Protein AF-A0A8J1ZRM8-F1 (afdb_monomer_lite)

Secondary structure (DSSP, 8-state):
-EEEEEE-TTT--EEEEEESSGGGHHHHHHHHHHHHHHHTT-TTSSB-TTS-BS--EEEE-S-SGGGSHHHHHHHHHTTPEEEEPPTT-TTTTHHHHHHH-

Foldseek 3Di:
DDKDKDADPPPRDIDIDDDPDLLCNLVVVLVVLQVQCVVQVNHPHQAHPVGHGSAQADEDDPDPNCVDPSVVVSCVSSVHHHDYDDPPPCVVVVSVVVVVD

Radius of gyration: 13.43 Å; chains: 1; bounding box: 32×31×35 Å

Structure (mmCIF, N/CA/C/O backbone):
data_AF-A0A8J1ZRM8-F1
#
_entry.id   AF-A0A8J1ZRM8-F1
#
loop_
_atom_site.group_PDB
_atom_site.id
_atom_site.type_symbol
_atom_site.label_atom_id
_atom_site.label_alt_id
_atom_site.label_comp_id
_atom_site.label_asym_id
_atom_site.label_entity_id
_atom_site.label_seq_id
_atom_site.pdbx_PDB_ins_code
_atom_site.Cartn_x
_atom_site.Cartn_y
_atom_site.Cartn_z
_atom_site.occupancy
_atom_site.B_iso_or_equiv
_atom_site.auth_seq_id
_atom_site.auth_comp_id
_atom_site.auth_asym_id
_atom_site.auth_atom_id
_atom_site.pdbx_PDB_model_num
ATOM 1 N N . ARG A 1 1 ? -0.049 -9.598 -19.500 1.00 62.97 1 ARG A N 1
ATOM 2 C CA . ARG A 1 1 ? -1.058 -8.841 -18.716 1.00 62.97 1 ARG A CA 1
ATOM 3 C C . ARG A 1 1 ? -0.619 -8.940 -17.267 1.00 62.97 1 ARG A C 1
ATOM 5 O O . ARG A 1 1 ? -0.391 -10.058 -16.832 1.00 62.97 1 ARG A O 1
ATOM 12 N N . LEU A 1 2 ? -0.386 -7.819 -16.591 1.00 80.19 2 LEU A N 1
ATOM 13 C CA . LEU A 1 2 ? 0.162 -7.800 -15.233 1.00 80.19 2 LEU A CA 1
ATOM 14 C C . LEU A 1 2 ? -0.967 -7.543 -14.229 1.00 80.19 2 LEU A C 1
ATOM 16 O O . LEU A 1 2 ? -2.015 -6.996 -14.588 1.00 80.19 2 LEU A O 1
ATOM 20 N N . ALA A 1 3 ? -0.771 -7.947 -12.979 1.00 80.25 3 ALA A N 1
ATOM 21 C CA . ALA A 1 3 ? -1.704 -7.679 -11.894 1.00 80.25 3 ALA A CA 1
ATOM 22 C C . ALA A 1 3 ? -0.932 -7.367 -10.614 1.00 80.25 3 ALA A C 1
ATOM 24 O O . ALA A 1 3 ? 0.067 -8.018 -10.319 1.00 80.25 3 ALA A O 1
ATOM 25 N N . LEU A 1 4 ? -1.420 -6.387 -9.856 1.00 83.12 4 LEU A N 1
ATOM 26 C CA . LEU A 1 4 ? -0.958 -6.114 -8.502 1.00 83.12 4 LEU A CA 1
ATOM 27 C C . LEU A 1 4 ? -1.947 -6.751 -7.530 1.00 83.12 4 LEU A C 1
ATOM 29 O O . LEU A 1 4 ? -3.142 -6.451 -7.589 1.00 83.12 4 LEU A O 1
ATOM 33 N N . ILE A 1 5 ? -1.456 -7.639 -6.668 1.00 82.19 5 ILE A N 1
ATOM 34 C CA . ILE A 1 5 ? -2.270 -8.415 -5.730 1.00 82.19 5 ILE A CA 1
ATOM 35 C C . ILE A 1 5 ? -1.781 -8.139 -4.312 1.00 82.19 5 ILE A C 1
ATOM 37 O O . ILE A 1 5 ? -0.588 -8.206 -4.031 1.00 82.19 5 ILE A O 1
ATOM 41 N N . PHE A 1 6 ? -2.725 -7.862 -3.420 1.00 82.44 6 PHE A N 1
ATOM 42 C CA . PHE A 1 6 ? -2.510 -7.739 -1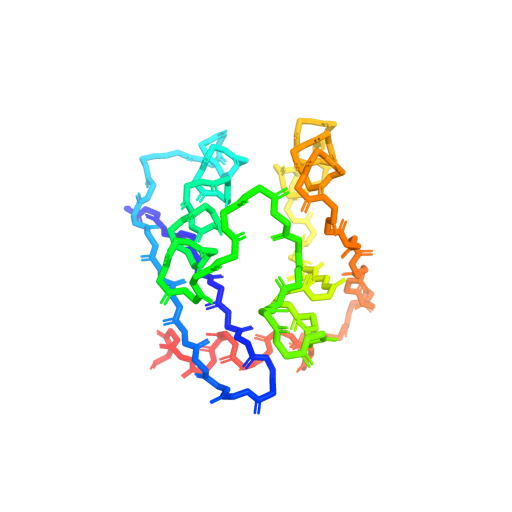.987 1.00 82.44 6 PHE A CA 1
ATOM 43 C C . PHE A 1 6 ? -3.281 -8.840 -1.282 1.00 82.44 6 PHE A C 1
ATOM 45 O O . PHE A 1 6 ? -4.431 -9.112 -1.627 1.00 82.44 6 PHE A O 1
ATOM 52 N N . VAL A 1 7 ? -2.662 -9.440 -0.272 1.00 80.00 7 VAL A N 1
ATOM 53 C CA . VAL A 1 7 ? -3.325 -10.391 0.615 1.00 80.00 7 VAL A CA 1
ATOM 54 C C . VAL A 1 7 ? -3.084 -9.955 2.047 1.00 80.00 7 VAL A C 1
ATOM 56 O O . VAL A 1 7 ? -1.946 -9.712 2.443 1.00 80.00 7 VAL A O 1
ATOM 59 N N . ASP A 1 8 ? -4.164 -9.835 2.808 1.00 79.62 8 ASP A N 1
ATOM 60 C CA . ASP A 1 8 ? -4.087 -9.600 4.240 1.00 79.62 8 ASP A CA 1
ATOM 61 C C . ASP A 1 8 ? -3.723 -10.900 4.964 1.00 79.62 8 ASP A C 1
ATOM 63 O O . ASP A 1 8 ? -4.437 -11.904 4.893 1.00 79.62 8 ASP A O 1
ATOM 67 N N . ASP A 1 9 ? -2.614 -10.878 5.697 1.00 69.25 9 ASP A N 1
ATOM 68 C CA . ASP A 1 9 ? -2.125 -12.045 6.422 1.00 69.25 9 ASP A CA 1
ATOM 69 C C . ASP A 1 9 ? -3.067 -12.460 7.566 1.00 69.25 9 ASP A C 1
ATOM 71 O O . ASP A 1 9 ? -3.102 -13.650 7.901 1.00 69.25 9 ASP A O 1
ATOM 75 N N . ALA A 1 10 ? -3.854 -11.533 8.128 1.00 71.25 10 ALA A N 1
ATOM 76 C CA . ALA A 1 10 ? -4.756 -11.806 9.248 1.00 71.25 10 ALA A CA 1
ATOM 77 C C . ALA A 1 10 ? -6.090 -12.429 8.805 1.00 71.25 10 ALA A C 1
ATOM 79 O O . ALA A 1 10 ? -6.476 -13.485 9.303 1.00 71.25 10 ALA A O 1
ATOM 80 N N . SER A 1 11 ? -6.791 -11.794 7.864 1.00 73.12 11 SER A N 1
ATOM 81 C CA . SER A 1 11 ? -8.117 -12.229 7.399 1.00 73.12 11 SER A CA 1
ATOM 82 C C . SER A 1 11 ? -8.087 -13.129 6.165 1.00 73.12 11 SER A C 1
ATOM 84 O O . SER A 1 11 ? -9.119 -13.687 5.799 1.00 73.12 11 SER A O 1
ATOM 86 N N . LYS A 1 12 ? -6.929 -13.258 5.501 1.00 78.19 12 LYS A N 1
ATOM 87 C CA . LYS A 1 12 ? -6.775 -13.903 4.182 1.00 78.19 12 LYS A CA 1
ATOM 88 C C . LYS A 1 12 ? -7.577 -13.233 3.067 1.00 78.19 12 LYS A C 1
ATOM 90 O O . LYS A 1 12 ? -7.691 -13.785 1.975 1.00 78.19 12 LYS A O 1
ATOM 95 N N . TYR A 1 13 ? -8.098 -12.031 3.311 1.00 79.44 13 TYR A N 1
ATOM 96 C CA . TYR A 1 13 ? -8.741 -11.235 2.282 1.00 79.44 13 TYR A CA 1
ATOM 97 C C . TYR A 1 13 ? -7.720 -10.850 1.210 1.00 79.44 13 TYR A C 1
ATOM 99 O O . TYR A 1 13 ? -6.675 -10.271 1.511 1.00 79.44 13 TYR A O 1
ATOM 107 N N . ALA A 1 14 ? -8.040 -11.160 -0.042 1.00 81.94 14 ALA A N 1
ATOM 108 C CA . ALA A 1 14 ? -7.215 -10.837 -1.193 1.00 81.94 14 ALA A CA 1
ATOM 109 C C . ALA A 1 14 ? -7.896 -9.777 -2.060 1.00 81.94 14 ALA A C 1
ATOM 111 O O . ALA A 1 14 ? -9.102 -9.829 -2.310 1.00 81.94 14 ALA A O 1
ATOM 112 N N . VAL A 1 15 ? -7.114 -8.827 -2.561 1.00 85.12 15 VAL A N 1
ATOM 113 C CA . VAL A 1 15 ? -7.570 -7.839 -3.537 1.00 85.12 15 VAL A CA 1
ATOM 114 C C . VAL A 1 15 ? -6.527 -7.676 -4.627 1.00 85.12 15 VAL A C 1
ATOM 116 O O . VAL A 1 15 ? -5.351 -7.455 -4.359 1.00 85.12 15 VAL A O 1
ATOM 119 N N . GLY A 1 16 ? -6.978 -7.784 -5.873 1.00 82.56 16 GLY A N 1
ATOM 120 C CA . GLY A 1 16 ? -6.146 -7.607 -7.051 1.00 82.56 16 GLY A CA 1
ATOM 121 C C . GLY A 1 16 ? -6.701 -6.541 -7.985 1.00 82.56 16 GLY A C 1
ATOM 122 O O . GLY A 1 16 ? -7.918 -6.336 -8.083 1.00 82.56 16 GLY A O 1
ATOM 123 N N . ARG A 1 17 ? -5.799 -5.871 -8.699 1.00 87.44 17 ARG A N 1
ATOM 124 C CA . ARG A 1 17 ? -6.123 -4.980 -9.816 1.00 87.44 17 ARG A CA 1
ATOM 125 C C . ARG A 1 17 ? -5.179 -5.272 -10.975 1.00 87.44 17 ARG A C 1
ATOM 127 O O . ARG A 1 17 ? -3.977 -5.441 -10.783 1.00 87.44 17 ARG A O 1
ATOM 134 N N . GLY A 1 18 ? -5.734 -5.3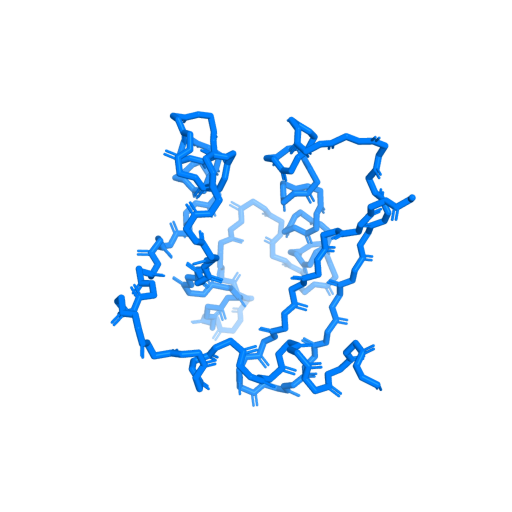47 -12.181 1.00 87.06 18 GLY A N 1
ATOM 135 C CA . GLY A 1 18 ? -4.932 -5.468 -13.394 1.00 87.06 18 GLY A CA 1
ATOM 136 C C . GLY A 1 18 ? -4.174 -4.171 -13.656 1.00 87.06 18 GLY A C 1
ATOM 137 O O . GLY A 1 18 ? -4.757 -3.095 -13.551 1.00 87.06 18 GLY A O 1
ATOM 138 N N . ILE A 1 19 ? -2.900 -4.281 -14.019 1.00 88.81 19 ILE A N 1
ATOM 139 C CA . ILE A 1 19 ? -2.057 -3.142 -14.390 1.00 88.81 19 ILE A CA 1
ATOM 140 C C . ILE A 1 19 ? -1.508 -3.365 -15.800 1.00 88.81 19 ILE A C 1
ATOM 142 O O . ILE A 1 19 ? -1.193 -4.491 -16.197 1.00 88.81 19 ILE A O 1
ATOM 146 N N . SER A 1 20 ? -1.433 -2.299 -16.595 1.00 86.88 20 SER A N 1
ATOM 147 C CA . SER A 1 20 ? -0.835 -2.360 -17.933 1.00 86.88 20 SER A CA 1
ATOM 148 C C . SER A 1 20 ? 0.692 -2.377 -17.882 1.00 86.88 20 SER A C 1
ATOM 150 O O . SER A 1 20 ? 1.316 -2.888 -18.808 1.00 86.88 20 SER A O 1
ATOM 152 N N . SER A 1 21 ? 1.280 -1.856 -16.803 1.00 88.06 21 SER A N 1
ATOM 153 C CA . SER A 1 21 ? 2.723 -1.716 -16.621 1.00 88.06 21 SER A CA 1
ATOM 154 C C . SER A 1 21 ? 3.088 -1.573 -15.136 1.00 88.06 21 SER A C 1
ATOM 156 O O . SER A 1 21 ? 2.247 -1.205 -14.311 1.00 88.06 21 SER A O 1
ATOM 158 N N . ASN A 1 22 ? 4.334 -1.908 -14.789 1.00 85.06 22 ASN A N 1
ATOM 159 C CA . ASN A 1 22 ? 4.816 -1.956 -13.403 1.00 85.06 22 ASN A CA 1
ATOM 160 C C . ASN A 1 22 ? 4.842 -0.578 -12.725 1.00 85.06 22 ASN A C 1
ATOM 162 O O . ASN A 1 22 ? 4.541 -0.478 -11.539 1.00 85.06 22 ASN A O 1
ATOM 166 N N . ASP A 1 23 ? 5.137 0.486 -13.470 1.00 87.44 23 ASP A N 1
ATOM 167 C CA . ASP A 1 23 ? 5.142 1.886 -13.016 1.00 87.44 23 ASP A CA 1
ATOM 168 C C . ASP A 1 23 ? 3.785 2.362 -12.477 1.00 87.44 23 ASP A C 1
ATOM 170 O O . ASP A 1 23 ? 3.732 3.308 -11.697 1.00 87.44 23 ASP A O 1
ATOM 174 N N . LEU A 1 24 ? 2.687 1.671 -12.799 1.00 89.38 24 LEU A N 1
ATOM 175 C CA . LEU A 1 24 ? 1.369 1.970 -12.238 1.00 89.38 24 LEU A CA 1
ATOM 176 C C . LEU A 1 24 ? 1.162 1.417 -10.824 1.00 89.38 24 LEU A C 1
ATOM 178 O O . LEU A 1 24 ? 0.149 1.734 -10.194 1.00 89.38 24 LEU A O 1
ATOM 182 N N . ALA A 1 25 ? 2.087 0.609 -10.301 1.00 87.56 25 ALA A N 1
ATOM 183 C CA . ALA A 1 25 ? 1.937 -0.021 -8.994 1.00 87.56 25 ALA A CA 1
ATOM 184 C C . ALA A 1 25 ? 1.679 0.981 -7.846 1.00 87.56 25 ALA A C 1
ATOM 186 O O . ALA A 1 25 ? 0.749 0.735 -7.073 1.00 87.56 25 ALA A O 1
ATOM 187 N N . PRO A 1 26 ? 2.386 2.129 -7.728 1.00 89.62 26 PRO A N 1
ATOM 188 C CA . PRO A 1 26 ? 2.102 3.116 -6.683 1.00 89.62 26 PRO A CA 1
ATOM 189 C C . PRO A 1 26 ? 0.686 3.698 -6.797 1.00 89.62 26 PRO A C 1
ATOM 191 O O . PRO A 1 26 ? -0.035 3.805 -5.804 1.00 89.62 26 PRO A O 1
ATOM 194 N N . LYS A 1 27 ? 0.244 4.021 -8.018 1.00 91.00 27 LYS A N 1
ATOM 195 C CA . LYS A 1 27 ? -1.108 4.538 -8.263 1.00 91.00 27 LYS A CA 1
ATOM 196 C C . LYS A 1 27 ? -2.173 3.528 -7.832 1.00 91.00 27 LYS A C 1
ATOM 198 O O . LYS A 1 27 ? -3.110 3.878 -7.120 1.00 91.00 27 LYS A O 1
ATOM 203 N N . VAL A 1 28 ? -1.997 2.272 -8.221 1.00 90.94 28 VAL A N 1
ATOM 204 C CA . VAL A 1 28 ? -2.948 1.189 -7.939 1.00 90.94 28 VAL A CA 1
ATOM 205 C C . VAL A 1 28 ? -2.976 0.848 -6.448 1.00 90.94 28 VAL A C 1
ATOM 207 O O . VAL A 1 28 ? -4.047 0.593 -5.899 1.00 90.94 28 VAL A O 1
ATOM 210 N N . LEU A 1 29 ? -1.828 0.912 -5.764 1.00 89.38 29 LEU A N 1
ATOM 211 C CA . LEU A 1 29 ? -1.758 0.818 -4.306 1.00 89.38 29 LEU A CA 1
ATOM 212 C C . LEU A 1 29 ? -2.660 1.870 -3.648 1.00 89.38 29 LEU A C 1
ATOM 214 O O . LEU A 1 29 ? -3.473 1.538 -2.784 1.00 89.38 29 LEU A O 1
ATOM 218 N N . LYS A 1 30 ? -2.539 3.133 -4.068 1.00 90.69 30 LYS A N 1
ATOM 219 C CA . LYS A 1 30 ? -3.359 4.223 -3.532 1.00 90.69 30 LYS A CA 1
ATOM 220 C C . LYS A 1 30 ? -4.851 3.953 -3.716 1.00 90.69 30 LYS A C 1
ATOM 222 O O . LYS A 1 30 ? -5.592 4.030 -2.739 1.00 90.69 30 LYS A O 1
ATOM 227 N N . GLU A 1 31 ? -5.266 3.591 -4.926 1.00 91.19 31 GLU A N 1
ATOM 228 C CA . GLU A 1 31 ? -6.670 3.303 -5.247 1.00 91.19 31 GLU A CA 1
ATOM 229 C C . GLU A 1 31 ? -7.238 2.182 -4.364 1.00 91.19 31 GLU A C 1
ATOM 231 O O . GLU A 1 31 ? -8.310 2.327 -3.782 1.00 91.19 31 GLU A O 1
ATOM 236 N N . ILE A 1 32 ? -6.492 1.088 -4.186 1.00 89.25 32 ILE A N 1
ATOM 237 C CA . ILE A 1 32 ? -6.925 -0.043 -3.353 1.00 89.25 32 ILE A CA 1
ATOM 238 C C . ILE A 1 32 ? -7.091 0.366 -1.885 1.00 89.25 32 ILE A C 1
ATOM 240 O O . ILE A 1 32 ? -8.061 -0.032 -1.237 1.00 89.25 32 ILE A O 1
ATOM 244 N N . ILE A 1 33 ? -6.164 1.156 -1.343 1.00 88.56 33 ILE A N 1
ATOM 245 C CA . ILE A 1 33 ? -6.206 1.575 0.063 1.00 88.56 33 ILE A CA 1
ATOM 246 C C . ILE A 1 33 ? -7.338 2.581 0.304 1.00 88.56 33 ILE A C 1
ATOM 248 O O . ILE A 1 33 ? -8.030 2.496 1.321 1.00 88.56 33 ILE A O 1
ATOM 252 N N . GLU A 1 34 ? -7.568 3.507 -0.625 1.00 89.56 34 GLU A N 1
ATOM 253 C CA . GLU A 1 34 ? -8.692 4.448 -0.563 1.00 89.56 34 GLU A CA 1
ATOM 254 C C . GLU A 1 34 ? -10.048 3.732 -0.685 1.00 89.56 34 GLU A C 1
ATOM 256 O O . GLU A 1 34 ? -10.970 4.034 0.083 1.00 89.56 34 GLU A O 1
ATOM 261 N N . ASP A 1 35 ? -10.151 2.731 -1.565 1.00 89.19 35 ASP A N 1
ATOM 262 C CA . ASP A 1 35 ? -11.318 1.849 -1.680 1.00 89.19 35 ASP A CA 1
ATOM 263 C C . ASP A 1 35 ? -11.586 1.106 -0.362 1.00 89.19 35 ASP A C 1
ATOM 265 O O . ASP A 1 35 ? -12.718 1.088 0.130 1.00 89.19 35 ASP A O 1
ATOM 269 N N . LEU A 1 36 ? -10.552 0.501 0.237 1.00 85.75 36 LEU A N 1
ATOM 270 C CA . LEU A 1 36 ? -10.660 -0.230 1.506 1.00 85.75 36 LEU A CA 1
ATOM 271 C C . LEU A 1 36 ? -11.119 0.682 2.644 1.00 85.75 36 LEU A C 1
ATOM 273 O O . LEU A 1 36 ? -12.049 0.345 3.375 1.00 85.75 36 LEU A O 1
ATOM 277 N N . ARG A 1 37 ? -10.517 1.868 2.763 1.00 88.12 37 ARG A N 1
ATOM 278 C CA . ARG A 1 37 ? -10.907 2.877 3.755 1.00 88.12 37 ARG A CA 1
ATOM 279 C C . ARG A 1 37 ? -12.350 3.317 3.588 1.00 88.12 37 ARG A C 1
ATOM 281 O O . ARG A 1 37 ? -13.065 3.437 4.577 1.00 88.12 37 ARG A O 1
ATOM 288 N N . THR A 1 38 ? -12.790 3.528 2.352 1.00 88.19 38 THR A N 1
ATOM 289 C CA . THR A 1 38 ? -14.174 3.914 2.059 1.00 88.19 38 THR A CA 1
ATOM 290 C C . THR A 1 38 ? -15.146 2.808 2.467 1.00 88.19 38 THR A C 1
ATOM 292 O O . THR A 1 38 ? -16.119 3.082 3.166 1.00 88.19 38 THR A O 1
ATOM 295 N N . LYS A 1 39 ? -14.849 1.548 2.123 1.00 85.06 39 LYS A N 1
ATOM 296 C CA . LYS A 1 39 ? -15.670 0.384 2.505 1.00 85.06 39 LYS A CA 1
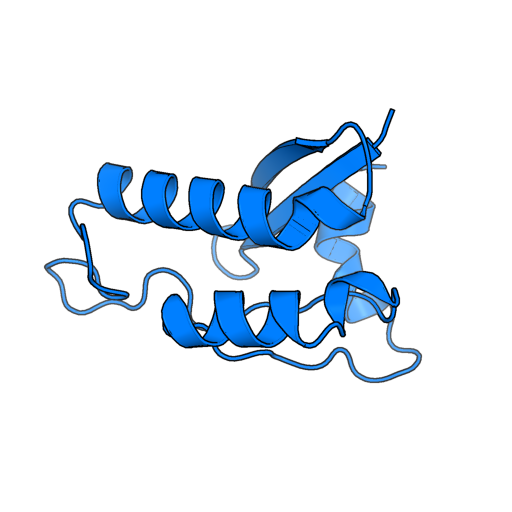ATOM 297 C C . LYS A 1 39 ? -15.746 0.165 4.017 1.00 85.06 39 LYS A C 1
ATOM 299 O O . LYS A 1 39 ? -16.761 -0.316 4.505 1.00 85.06 39 LYS A O 1
ATOM 304 N N . LEU A 1 40 ? -14.692 0.525 4.749 1.00 83.06 40 LEU A N 1
ATOM 305 C CA . LEU A 1 40 ? -14.602 0.374 6.205 1.00 83.06 40 LEU A CA 1
ATOM 306 C C . LEU A 1 40 ? -15.009 1.638 6.986 1.00 83.06 40 LEU A C 1
ATOM 308 O O . LEU A 1 40 ? -14.834 1.685 8.203 1.00 83.06 40 LEU A O 1
ATOM 312 N N . GLY A 1 41 ? -15.548 2.663 6.312 1.00 84.25 41 GLY A N 1
ATOM 313 C CA . GLY A 1 41 ? -16.033 3.890 6.959 1.00 84.25 41 GLY A CA 1
ATOM 314 C C . GLY A 1 41 ? -14.928 4.771 7.556 1.00 84.25 41 GLY A C 1
ATOM 315 O O . GLY A 1 41 ? -15.165 5.503 8.509 1.00 84.25 41 GLY A O 1
ATOM 316 N N . ALA A 1 42 ? -13.716 4.694 7.010 1.00 83.75 42 ALA A N 1
ATOM 317 C CA . ALA A 1 42 ? -12.487 5.267 7.556 1.00 83.75 42 ALA A CA 1
ATOM 318 C C . ALA A 1 42 ? -11.777 6.191 6.553 1.00 83.75 42 ALA A C 1
ATOM 320 O O . ALA A 1 42 ? -10.559 6.146 6.359 1.00 83.75 42 ALA A O 1
ATOM 321 N N . LYS A 1 43 ? -12.544 7.021 5.841 1.00 80.06 43 LYS A N 1
ATOM 322 C CA . LYS A 1 43 ? -12.006 7.898 4.795 1.00 80.06 43 LYS A CA 1
ATOM 323 C C . LYS A 1 43 ? -10.970 8.868 5.378 1.00 80.06 43 LYS A C 1
ATOM 325 O O . LYS A 1 43 ? -11.261 9.605 6.312 1.00 80.06 43 LYS A O 1
ATOM 330 N N . GLY A 1 44 ? -9.765 8.875 4.806 1.00 77.69 44 GLY A N 1
ATOM 331 C CA . GLY A 1 44 ? -8.676 9.767 5.226 1.00 77.69 44 GLY A CA 1
ATOM 332 C C . GLY A 1 44 ? -7.933 9.346 6.500 1.00 77.69 44 GLY A C 1
ATOM 333 O O . GLY A 1 44 ? -7.031 10.059 6.922 1.00 77.69 44 GLY A O 1
ATOM 334 N N . THR A 1 45 ? -8.260 8.194 7.090 1.00 81.19 45 THR A N 1
ATOM 335 C CA . THR A 1 45 ? -7.577 7.651 8.272 1.00 81.19 45 THR A CA 1
ATOM 336 C C . THR A 1 45 ? -7.157 6.203 8.034 1.00 81.19 45 THR A C 1
ATOM 338 O O . THR A 1 45 ? -7.752 5.486 7.230 1.00 81.19 45 THR A O 1
ATOM 341 N N . ASN A 1 46 ? -6.102 5.759 8.718 1.00 81.44 46 ASN A N 1
ATOM 342 C CA . ASN A 1 46 ? -5.687 4.359 8.710 1.00 81.44 46 ASN A CA 1
ATOM 343 C C . ASN A 1 46 ? -6.370 3.511 9.799 1.00 81.44 46 ASN A C 1
ATOM 345 O O . ASN A 1 46 ? -5.986 2.363 10.018 1.00 81.44 46 ASN A O 1
ATOM 349 N N . MET A 1 47 ? -7.368 4.066 10.493 1.00 82.38 47 MET A N 1
ATOM 350 C CA . MET A 1 47 ? -8.077 3.399 11.581 1.00 82.38 47 MET A CA 1
ATOM 351 C C . MET A 1 47 ? -9.579 3.339 11.315 1.00 82.38 47 MET A C 1
ATOM 353 O O . MET A 1 47 ? -10.176 4.304 10.844 1.00 82.38 47 MET A O 1
ATOM 357 N N . THR A 1 48 ? -10.202 2.215 11.656 1.00 79.94 48 THR A N 1
ATOM 358 C CA . THR A 1 48 ? -11.659 2.088 11.705 1.00 79.94 48 THR A CA 1
ATOM 359 C C . THR A 1 48 ? -12.239 2.979 12.813 1.00 79.94 48 THR A C 1
ATOM 361 O O . THR A 1 48 ? -11.523 3.324 13.759 1.00 79.94 48 THR A O 1
ATOM 364 N N . PRO A 1 49 ? -13.552 3.282 12.788 1.00 78.12 49 PRO A N 1
ATOM 365 C CA . PRO A 1 49 ? -14.215 3.997 13.884 1.00 78.12 49 PRO A CA 1
ATOM 366 C C . PRO A 1 49 ? -14.052 3.326 15.258 1.00 78.12 49 PRO A C 1
ATOM 368 O O . PRO A 1 49 ? -14.069 3.994 16.284 1.00 78.12 49 PRO A O 1
ATOM 371 N N . SER A 1 50 ? -13.842 2.005 15.287 1.00 82.38 50 SER A N 1
ATOM 372 C CA . SER A 1 50 ? -13.570 1.235 16.506 1.00 82.38 50 SER A CA 1
ATOM 373 C C . SER A 1 50 ? -12.095 1.262 16.941 1.00 82.38 50 SER A C 1
ATOM 375 O O . SER A 1 50 ? -11.687 0.422 17.740 1.00 82.38 50 SER A O 1
ATOM 377 N N . GLY A 1 51 ? -11.267 2.127 16.351 1.00 77.44 51 GLY A N 1
ATOM 378 C CA . GLY A 1 51 ? -9.854 2.280 16.693 1.00 77.44 51 GLY A CA 1
ATOM 379 C C . GLY A 1 51 ? -8.938 1.143 16.220 1.00 77.44 51 GLY A C 1
ATOM 380 O O . GLY A 1 51 ? -7.846 0.984 16.758 1.00 77.44 51 GLY A O 1
ATOM 381 N N . LYS A 1 52 ? -9.350 0.332 15.236 1.00 78.00 52 LYS A N 1
ATOM 382 C CA . LYS A 1 52 ? -8.511 -0.756 14.699 1.00 78.00 52 LYS A CA 1
ATOM 383 C C . LYS A 1 52 ? -7.765 -0.290 13.459 1.00 78.00 52 LYS A C 1
ATOM 385 O O . LYS A 1 52 ? -8.347 0.390 12.625 1.00 78.00 52 LYS A O 1
ATOM 390 N N . ILE A 1 53 ? -6.504 -0.680 13.310 1.00 79.50 53 ILE A N 1
ATOM 391 C CA . ILE A 1 53 ? -5.722 -0.367 12.108 1.00 79.50 53 ILE A CA 1
ATOM 392 C C . ILE A 1 53 ? -6.286 -1.145 10.910 1.00 79.50 53 ILE A C 1
ATOM 394 O O . ILE A 1 53 ? -6.562 -2.336 11.027 1.00 79.50 53 ILE A O 1
ATOM 398 N N . ILE A 1 54 ? -6.446 -0.469 9.770 1.00 78.56 54 ILE A N 1
ATOM 399 C CA . ILE A 1 54 ? -6.978 -1.058 8.531 1.00 78.56 54 ILE A CA 1
ATOM 400 C C . ILE A 1 54 ? -5.881 -1.782 7.757 1.00 78.56 54 ILE A C 1
ATOM 402 O O . ILE A 1 54 ? -6.049 -2.944 7.408 1.00 78.56 54 ILE A O 1
ATOM 406 N N . VAL A 1 55 ? -4.742 -1.120 7.527 1.00 79.31 55 VAL A N 1
ATOM 407 C CA . VAL A 1 55 ? -3.533 -1.753 6.983 1.00 79.31 55 VAL A CA 1
ATOM 408 C C . VAL A 1 55 ? -2.328 -1.252 7.769 1.00 79.31 55 VAL A C 1
ATOM 410 O O . VAL A 1 55 ? -1.964 -0.082 7.686 1.00 79.31 55 VAL A O 1
ATOM 413 N N . ALA A 1 56 ? -1.707 -2.130 8.556 1.00 72.88 56 ALA A N 1
ATOM 414 C CA . ALA A 1 56 ? -0.572 -1.759 9.407 1.00 72.88 56 ALA A CA 1
ATOM 415 C C . ALA A 1 56 ? 0.739 -1.619 8.626 1.00 72.88 56 ALA A C 1
ATOM 417 O O . ALA A 1 56 ? 1.609 -0.831 9.002 1.00 72.88 56 ALA A O 1
ATOM 418 N N . GLY A 1 57 ? 0.873 -2.363 7.532 1.00 73.88 57 GLY A N 1
ATOM 419 C CA . GLY A 1 57 ? 2.033 -2.299 6.669 1.00 73.88 57 GLY A CA 1
ATOM 420 C C . GLY A 1 57 ? 1.894 -3.176 5.439 1.00 73.88 57 GLY A C 1
ATOM 421 O O . GLY A 1 57 ? 0.968 -3.978 5.336 1.00 73.88 57 GLY A O 1
ATOM 422 N N . ILE A 1 58 ? 2.814 -2.994 4.500 1.00 78.25 58 ILE A N 1
ATOM 423 C CA . ILE A 1 58 ? 2.860 -3.752 3.253 1.00 78.25 58 ILE A CA 1
ATOM 424 C C . ILE A 1 58 ? 4.198 -4.453 3.162 1.00 78.25 58 ILE A C 1
ATOM 426 O O . ILE A 1 58 ? 5.244 -3.821 3.304 1.00 78.25 58 ILE A O 1
ATOM 430 N N . ARG A 1 59 ? 4.142 -5.753 2.882 1.00 77.94 59 ARG A N 1
ATOM 431 C CA . ARG A 1 59 ? 5.296 -6.537 2.463 1.00 77.94 59 ARG A CA 1
ATOM 432 C C . ARG A 1 59 ? 5.237 -6.740 0.955 1.00 77.94 59 ARG A C 1
ATOM 434 O O . ARG A 1 59 ? 4.231 -7.221 0.441 1.00 77.94 59 ARG A O 1
ATOM 441 N N . SER A 1 60 ? 6.310 -6.373 0.268 1.00 75.00 60 SER A N 1
ATOM 442 C CA . SER A 1 60 ? 6.462 -6.496 -1.183 1.00 75.00 60 SER A CA 1
ATOM 443 C C . SER A 1 60 ? 7.741 -7.250 -1.548 1.00 75.00 60 SER A C 1
ATOM 445 O O . SER A 1 60 ? 8.657 -7.394 -0.730 1.00 75.00 60 SER A O 1
ATOM 447 N N . ASP A 1 61 ? 7.796 -7.764 -2.775 1.00 71.50 61 ASP A N 1
ATOM 448 C CA . ASP A 1 61 ? 9.001 -8.395 -3.315 1.00 71.50 61 ASP A CA 1
ATOM 449 C C . ASP A 1 61 ? 10.096 -7.356 -3.641 1.00 71.50 61 ASP A C 1
ATOM 451 O O . ASP A 1 61 ? 9.893 -6.142 -3.568 1.00 71.50 61 ASP A O 1
ATOM 455 N N . ASN A 1 62 ? 11.283 -7.833 -4.003 1.00 71.06 62 ASN A N 1
ATOM 456 C CA . ASN A 1 62 ? 12.466 -7.042 -4.310 1.00 71.06 62 ASN A CA 1
ATOM 457 C C . ASN A 1 62 ? 12.454 -6.403 -5.704 1.00 71.06 62 ASN A C 1
ATOM 459 O O . ASN A 1 62 ? 13.484 -5.879 -6.130 1.00 71.06 62 ASN A O 1
ATOM 463 N N . GLU A 1 63 ? 11.317 -6.410 -6.399 1.00 76.62 63 GLU A N 1
ATOM 464 C CA . GLU A 1 63 ? 11.173 -5.701 -7.665 1.00 76.62 63 GLU A CA 1
ATOM 465 C C . GLU A 1 63 ? 11.512 -4.211 -7.523 1.00 76.62 63 GLU A C 1
ATOM 467 O O . GLU A 1 63 ? 11.168 -3.548 -6.539 1.00 76.62 63 GLU A O 1
ATOM 472 N N . SER A 1 64 ? 12.180 -3.666 -8.543 1.00 78.75 64 SER A N 1
ATOM 473 C CA . SER A 1 64 ? 12.680 -2.287 -8.550 1.00 78.75 64 SER A CA 1
ATOM 474 C C . SER A 1 64 ? 11.567 -1.261 -8.338 1.00 78.75 64 SER A C 1
ATOM 476 O O . SER A 1 64 ? 11.754 -0.287 -7.607 1.00 78.75 64 SER A O 1
ATOM 478 N N . VAL A 1 65 ? 10.386 -1.500 -8.914 1.00 81.06 65 VAL A N 1
ATOM 479 C CA . VAL A 1 65 ? 9.248 -0.583 -8.801 1.00 81.06 65 VAL A CA 1
ATOM 480 C C . VAL A 1 65 ? 8.672 -0.530 -7.386 1.00 81.06 65 VAL A C 1
ATOM 482 O O . VAL A 1 65 ? 8.337 0.550 -6.903 1.00 81.06 65 VAL A O 1
ATOM 485 N N . LEU A 1 66 ? 8.662 -1.663 -6.679 1.00 80.88 66 LEU A N 1
ATOM 486 C CA . LEU A 1 66 ? 8.165 -1.795 -5.303 1.00 80.88 66 LEU A CA 1
ATOM 487 C C . LEU A 1 66 ? 9.179 -1.299 -4.261 1.00 80.88 66 LEU A C 1
ATOM 489 O O . LEU A 1 66 ? 8.910 -1.315 -3.063 1.00 80.88 66 LEU A O 1
ATOM 493 N N . ARG A 1 67 ? 10.358 -0.866 -4.717 1.00 81.44 67 ARG A N 1
ATOM 494 C CA . ARG A 1 67 ? 11.410 -0.221 -3.920 1.00 81.44 67 ARG A CA 1
ATOM 495 C C . ARG A 1 67 ? 11.683 1.217 -4.358 1.00 81.44 67 ARG A C 1
ATOM 497 O O . ARG A 1 67 ? 12.575 1.864 -3.809 1.00 81.44 67 ARG A O 1
ATOM 504 N N . SER A 1 68 ? 10.941 1.704 -5.350 1.00 84.69 68 SER A N 1
ATOM 505 C CA . SER A 1 68 ? 11.118 3.038 -5.910 1.00 84.69 68 SER A CA 1
ATOM 506 C C . SER A 1 68 ? 10.787 4.131 -4.890 1.00 84.69 68 SER A C 1
ATOM 508 O O . SER A 1 68 ? 10.004 3.942 -3.955 1.00 84.69 68 SER A O 1
ATOM 510 N N . THR A 1 69 ? 11.363 5.317 -5.088 1.00 86.50 69 THR A N 1
ATOM 511 C CA . THR A 1 69 ? 11.047 6.501 -4.275 1.00 86.50 69 THR A CA 1
ATOM 512 C C . THR A 1 69 ? 9.560 6.848 -4.345 1.00 86.50 69 THR A C 1
ATOM 514 O O . THR A 1 69 ? 8.980 7.279 -3.352 1.00 86.50 69 THR A O 1
ATOM 517 N N . GLU A 1 70 ? 8.927 6.631 -5.498 1.00 87.94 70 GLU A N 1
ATOM 518 C CA . GLU A 1 70 ? 7.501 6.887 -5.694 1.00 87.94 70 GLU A CA 1
ATOM 519 C C . GLU A 1 70 ? 6.624 5.914 -4.900 1.00 87.94 70 GLU A C 1
ATOM 521 O O . GLU A 1 70 ? 5.669 6.342 -4.245 1.00 87.94 70 GLU A O 1
ATOM 526 N N . TRP A 1 71 ? 6.984 4.628 -4.881 1.00 87.69 71 TRP A N 1
ATOM 527 C CA . TRP A 1 71 ? 6.325 3.628 -4.045 1.00 87.69 71 TRP A CA 1
ATOM 528 C C . TRP A 1 71 ? 6.403 4.005 -2.564 1.00 87.69 71 TRP A C 1
ATOM 530 O O . TRP A 1 71 ? 5.368 4.143 -1.909 1.00 87.69 71 TRP A O 1
ATOM 540 N N . ARG A 1 72 ? 7.611 4.313 -2.075 1.00 85.88 72 ARG A N 1
ATOM 541 C CA . ARG A 1 72 ? 7.847 4.750 -0.689 1.00 85.88 72 ARG A CA 1
ATOM 542 C C . ARG A 1 72 ? 7.089 6.018 -0.332 1.00 85.88 72 ARG A C 1
ATOM 544 O O . ARG A 1 72 ? 6.467 6.104 0.726 1.00 85.88 72 ARG A O 1
ATOM 551 N N . SER A 1 73 ? 7.111 7.008 -1.224 1.00 89.12 73 SER A N 1
ATOM 552 C CA . SER A 1 73 ? 6.364 8.256 -1.048 1.00 89.12 73 SER A CA 1
ATOM 553 C C . SER A 1 73 ? 4.865 7.984 -0.944 1.00 89.12 73 SER A C 1
ATOM 555 O O . SER A 1 73 ? 4.184 8.573 -0.105 1.00 89.12 73 SER A O 1
ATOM 557 N N . THR A 1 74 ? 4.349 7.069 -1.763 1.00 89.44 74 THR A N 1
ATOM 558 C CA . THR A 1 74 ? 2.934 6.698 -1.760 1.00 89.44 74 THR A CA 1
ATOM 559 C C . THR A 1 74 ? 2.551 5.947 -0.489 1.00 89.44 74 THR A C 1
ATOM 561 O O . THR A 1 74 ? 1.584 6.332 0.165 1.00 89.44 74 THR A O 1
ATOM 564 N N . ALA A 1 75 ? 3.333 4.946 -0.080 1.00 86.94 75 ALA A N 1
ATOM 565 C CA . ALA A 1 75 ? 3.119 4.215 1.167 1.00 86.94 75 ALA A CA 1
ATOM 566 C C . ALA A 1 75 ? 3.146 5.153 2.387 1.00 86.94 75 ALA A C 1
ATOM 568 O O . ALA A 1 75 ? 2.240 5.115 3.220 1.00 86.94 75 ALA A O 1
ATOM 569 N N . SER A 1 76 ? 4.114 6.074 2.439 1.00 86.31 76 SER A N 1
ATOM 570 C CA . SER A 1 76 ? 4.229 7.076 3.503 1.00 86.31 76 SER A CA 1
ATOM 571 C C . SER A 1 76 ? 3.031 8.033 3.546 1.00 86.31 76 SER A C 1
ATOM 573 O O . SER A 1 76 ? 2.446 8.228 4.612 1.00 86.31 76 SER A O 1
ATOM 575 N N . LYS A 1 77 ? 2.586 8.564 2.396 1.00 88.38 77 LYS A N 1
ATOM 576 C CA . LYS A 1 77 ? 1.364 9.394 2.303 1.00 88.38 77 LYS A CA 1
ATOM 577 C C . LYS A 1 77 ? 0.118 8.645 2.769 1.00 88.38 77 LYS A C 1
ATOM 579 O O . LYS A 1 77 ? -0.805 9.247 3.310 1.00 88.38 77 LYS A O 1
ATOM 584 N N . LEU A 1 78 ? 0.095 7.332 2.565 1.00 86.12 78 LEU A N 1
ATOM 585 C CA . LEU A 1 78 ? -0.977 6.456 3.013 1.00 86.12 78 LEU A CA 1
ATOM 586 C C . LEU A 1 78 ? -0.806 5.996 4.466 1.00 86.12 78 LEU A C 1
ATOM 588 O O . LEU A 1 78 ? -1.662 5.255 4.933 1.00 86.12 78 LEU A O 1
ATOM 592 N N . GLN A 1 79 ? 0.218 6.444 5.202 1.00 84.75 79 GLN A N 1
ATOM 593 C CA . GLN A 1 79 ? 0.500 6.014 6.581 1.00 84.75 79 GLN A CA 1
ATOM 594 C C . GLN A 1 79 ? 0.677 4.490 6.705 1.00 84.75 79 GLN A C 1
ATOM 596 O O . GLN A 1 79 ? 0.239 3.872 7.676 1.00 84.75 79 GLN A O 1
ATOM 601 N N . LEU A 1 80 ? 1.287 3.881 5.689 1.00 82.75 80 LEU A N 1
ATOM 602 C CA . LEU A 1 80 ? 1.586 2.457 5.641 1.00 82.75 80 LEU A CA 1
ATOM 603 C C . LEU A 1 80 ? 3.048 2.246 6.014 1.00 82.75 80 LEU A C 1
ATOM 605 O O . LEU A 1 80 ? 3.932 2.897 5.454 1.00 82.75 80 LEU A O 1
ATOM 609 N N . ASN A 1 81 ? 3.310 1.309 6.922 1.00 78.94 81 ASN A N 1
ATOM 610 C CA . ASN A 1 81 ? 4.679 0.901 7.209 1.00 78.94 81 ASN A CA 1
ATOM 611 C C . ASN A 1 81 ? 5.154 -0.072 6.127 1.00 78.94 81 ASN A C 1
ATOM 613 O O . ASN A 1 81 ? 4.533 -1.110 5.903 1.00 78.94 81 ASN A O 1
ATOM 617 N N . GLU A 1 82 ? 6.263 0.224 5.458 1.00 73.12 82 GLU A N 1
ATOM 618 C CA . GLU A 1 82 ? 6.905 -0.784 4.616 1.00 73.12 82 GLU A CA 1
ATOM 619 C C . GLU A 1 82 ? 7.540 -1.852 5.504 1.00 73.12 82 GLU A C 1
ATOM 621 O O . GLU A 1 82 ? 8.443 -1.585 6.296 1.00 73.12 82 GLU A O 1
ATOM 626 N N . LEU A 1 83 ? 7.047 -3.079 5.372 1.00 69.00 83 LEU A N 1
ATOM 627 C CA . LEU A 1 83 ? 7.610 -4.250 6.018 1.00 69.00 83 LEU A CA 1
ATOM 628 C C . LEU A 1 83 ? 8.507 -4.928 4.990 1.00 69.00 83 LEU A C 1
ATOM 630 O O . LEU A 1 83 ? 8.037 -5.514 4.018 1.00 69.00 83 LEU A O 1
ATOM 634 N N . HIS A 1 84 ? 9.819 -4.825 5.164 1.00 57.66 84 HIS A N 1
ATOM 635 C CA . HIS A 1 84 ? 10.737 -5.453 4.224 1.00 57.66 84 HIS A CA 1
ATOM 636 C C . HIS A 1 84 ? 10.656 -6.980 4.326 1.00 57.66 84 HIS A C 1
ATOM 638 O O . HIS A 1 84 ? 10.792 -7.562 5.405 1.00 57.66 84 HIS A O 1
ATOM 644 N N . SER A 1 85 ? 10.459 -7.635 3.180 1.00 51.47 85 SER A N 1
ATOM 645 C CA . SER A 1 85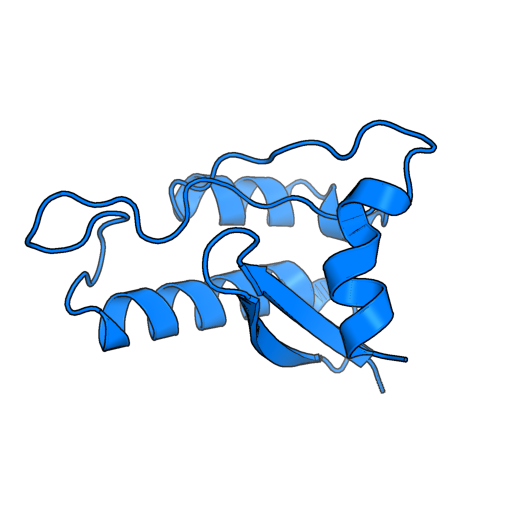 ? 10.655 -9.076 3.039 1.00 51.47 85 SER A CA 1
ATOM 646 C C . SER A 1 85 ? 12.076 -9.431 3.476 1.00 51.47 85 SER A C 1
ATOM 648 O O . SER A 1 85 ? 13.038 -8.812 3.016 1.00 51.47 85 SER A O 1
ATOM 650 N N . ILE A 1 86 ? 12.227 -10.427 4.353 1.00 47.69 86 ILE A N 1
ATOM 651 C CA . ILE A 1 86 ? 13.553 -10.970 4.669 1.00 47.69 86 ILE A CA 1
ATOM 652 C C . ILE A 1 86 ? 14.113 -11.552 3.359 1.00 47.69 86 ILE A C 1
ATOM 654 O O . ILE A 1 86 ? 13.445 -12.403 2.760 1.00 47.69 86 ILE A O 1
ATOM 658 N N . PRO A 1 87 ? 15.301 -11.117 2.893 1.00 45.41 87 PRO A N 1
ATOM 659 C CA . PRO A 1 87 ? 15.915 -11.670 1.692 1.00 45.41 87 PRO A CA 1
ATOM 660 C C . PRO A 1 87 ? 15.967 -13.201 1.774 1.00 45.41 87 PRO A C 1
ATOM 662 O O . PRO A 1 87 ? 16.327 -13.747 2.817 1.00 45.41 87 PRO A O 1
ATOM 665 N N . TYR A 1 88 ? 15.601 -13.890 0.689 1.00 43.78 88 TYR A N 1
ATOM 666 C CA . TYR A 1 88 ? 15.633 -15.358 0.575 1.00 43.78 88 TYR A CA 1
ATOM 667 C C . TYR A 1 88 ? 14.630 -16.141 1.449 1.00 43.78 88 TYR A C 1
ATOM 669 O O . TYR A 1 88 ? 14.777 -17.352 1.607 1.00 43.78 88 TYR A O 1
ATOM 677 N N . LYS A 1 89 ? 13.573 -15.497 1.973 1.00 46.09 89 LYS A N 1
ATOM 678 C CA . LYS A 1 89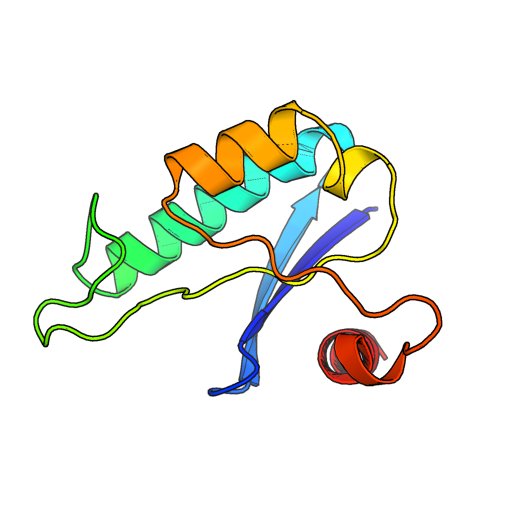 ? 12.420 -16.185 2.593 1.00 46.09 89 LYS A CA 1
ATOM 679 C C . LYS A 1 89 ? 11.143 -16.052 1.747 1.00 46.09 89 LYS A C 1
ATOM 681 O O . LYS A 1 89 ? 10.232 -15.317 2.139 1.00 46.09 89 LYS A O 1
ATOM 686 N N . PRO A 1 90 ? 11.017 -16.796 0.630 1.00 51.47 90 PRO A N 1
ATOM 687 C CA . PRO A 1 90 ? 9.796 -16.810 -0.184 1.00 51.47 90 PRO A CA 1
ATOM 688 C C . PRO A 1 90 ? 8.566 -17.277 0.613 1.00 51.47 90 PRO A C 1
ATOM 690 O O . PRO A 1 90 ? 7.443 -16.891 0.306 1.00 51.47 90 PRO A O 1
ATOM 693 N N . GLN A 1 91 ? 8.759 -17.999 1.732 1.00 51.97 91 GLN A N 1
ATOM 694 C CA . GLN A 1 91 ? 7.656 -18.387 2.622 1.00 51.97 91 GLN A CA 1
ATOM 695 C C . GLN A 1 91 ? 6.866 -17.186 3.166 1.00 51.97 91 GLN A C 1
ATOM 697 O O . GLN A 1 91 ? 5.690 -17.340 3.480 1.00 51.97 91 GLN A O 1
ATOM 702 N N . GLY A 1 92 ? 7.464 -15.991 3.246 1.00 50.31 92 GLY A N 1
ATOM 703 C CA . GLY A 1 92 ? 6.725 -14.780 3.598 1.00 50.31 92 GLY A CA 1
ATOM 704 C C . GLY A 1 92 ? 5.637 -14.468 2.569 1.00 50.31 92 GLY A C 1
ATOM 705 O O . GLY A 1 92 ? 4.483 -14.301 2.931 1.00 50.31 92 GLY A O 1
ATOM 706 N N . ASN A 1 93 ? 5.968 -14.480 1.280 1.00 57.16 93 ASN A N 1
ATOM 707 C CA . ASN A 1 93 ? 5.021 -14.160 0.206 1.00 57.16 93 ASN A CA 1
ATOM 708 C C . ASN A 1 93 ? 4.217 -15.373 -0.278 1.00 57.16 93 ASN A C 1
ATOM 710 O O . ASN A 1 93 ? 3.313 -15.223 -1.098 1.00 57.16 93 ASN A O 1
ATOM 714 N N . SER A 1 94 ? 4.473 -16.555 0.286 1.00 52.47 94 SER A N 1
ATOM 715 C CA . SER A 1 94 ? 3.823 -17.800 -0.125 1.00 52.47 94 SER A CA 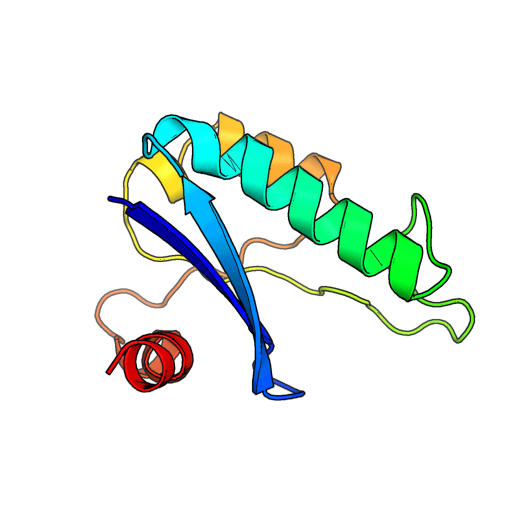1
ATOM 716 C C . SER A 1 94 ? 2.294 -17.799 0.010 1.00 52.47 94 SER A C 1
ATOM 718 O O . SER A 1 94 ? 1.627 -18.589 -0.650 1.00 52.47 94 SER A O 1
ATOM 720 N N . VAL A 1 95 ? 1.706 -16.897 0.808 1.00 57.84 95 VAL A N 1
ATOM 721 C CA . VAL A 1 95 ? 0.246 -16.701 0.860 1.00 57.84 95 VAL A CA 1
ATOM 722 C C . VAL A 1 95 ? -0.286 -16.107 -0.451 1.00 57.84 95 VAL A C 1
ATOM 724 O O . VAL A 1 95 ? -1.309 -16.566 -0.950 1.00 57.84 95 VAL A O 1
ATOM 727 N N . VAL A 1 96 ? 0.417 -15.126 -1.027 1.00 51.97 96 VAL A N 1
ATOM 728 C CA . VAL A 1 96 ? 0.074 -14.542 -2.334 1.00 51.97 96 VAL A CA 1
ATOM 729 C C . VAL A 1 96 ? 0.353 -15.554 -3.443 1.00 51.97 96 VAL A C 1
ATOM 731 O O . VAL A 1 96 ? -0.497 -15.762 -4.301 1.00 51.97 96 VAL A O 1
ATOM 734 N N . GLU A 1 97 ? 1.499 -16.238 -3.395 1.00 55.94 97 GLU A N 1
ATOM 735 C CA . GLU A 1 97 ? 1.878 -17.235 -4.408 1.00 55.94 97 GLU A CA 1
ATOM 736 C C . GLU A 1 97 ? 0.887 -18.409 -4.469 1.00 55.94 97 GLU A C 1
ATOM 738 O O . GLU A 1 97 ? 0.521 -18.839 -5.557 1.00 55.94 97 GLU A O 1
ATOM 743 N N . ARG A 1 98 ? 0.368 -18.877 -3.321 1.00 57.59 98 ARG A N 1
ATOM 744 C CA . ARG A 1 98 ? -0.683 -19.915 -3.266 1.00 57.59 98 ARG A CA 1
ATOM 745 C C . ARG A 1 98 ? -2.035 -19.465 -3.813 1.00 57.59 98 ARG A C 1
ATOM 747 O O . ARG A 1 98 ? -2.844 -20.318 -4.142 1.00 57.59 98 ARG A O 1
ATOM 754 N N . LEU A 1 99 ? -2.305 -18.163 -3.844 1.00 51.53 99 LEU A N 1
ATOM 755 C CA . LEU A 1 99 ? -3.572 -17.614 -4.337 1.00 51.53 99 LEU A CA 1
ATOM 756 C C . LEU A 1 99 ? -3.557 -17.406 -5.859 1.00 51.53 99 LEU A C 1
ATOM 758 O O . LEU A 1 99 ? -4.612 -17.297 -6.475 1.00 51.53 99 LEU A O 1
ATOM 762 N N . VAL A 1 100 ? -2.360 -17.328 -6.446 1.00 51.31 100 VAL A N 1
ATOM 763 C CA . VAL A 1 100 ? -2.129 -17.232 -7.896 1.00 51.31 100 VAL A CA 1
ATOM 764 C C . VAL A 1 100 ? -1.909 -18.615 -8.532 1.00 51.31 100 VAL A C 1
ATOM 766 O O . VAL A 1 100 ? -2.033 -18.734 -9.750 1.00 51.31 100 VAL A O 1
ATOM 769 N N . GLY A 1 101 ? -1.584 -19.629 -7.721 1.00 37.88 101 GLY A N 1
ATOM 770 C CA . GLY A 1 101 ? -1.404 -21.027 -8.130 1.00 37.88 101 GLY A CA 1
ATOM 771 C C . GLY A 1 101 ? -2.687 -21.731 -8.545 1.00 37.88 101 GLY A C 1
ATOM 772 O O . GLY A 1 101 ? -3.715 -21.547 -7.857 1.00 37.88 101 GLY A O 1
#

Sequence (101 aa):
RLALIFVDDASKYAVGRGISSNDLAPKVLKEIIEDLRTKLGAKGTNMTPSGKIIVAGIRSDNESVLRSTEWRSTASKLQLNELHSIPYKPQGNSVVERLVG

pLDDT: mean 76.82, std 13.34, range [37.88, 91.19]